Protein AF-A0A7X8A471-F1 (afdb_monomer)

Structure (mmCIF, N/CA/C/O backbone):
data_AF-A0A7X8A471-F1
#
_entry.id   AF-A0A7X8A471-F1
#
loop_
_atom_site.group_PDB
_atom_site.id
_atom_site.type_symbol
_atom_site.label_atom_id
_atom_site.label_alt_id
_atom_site.label_comp_id
_atom_site.label_asym_id
_atom_site.label_entity_id
_atom_site.label_seq_id
_atom_site.pdbx_PDB_ins_code
_atom_site.Cartn_x
_atom_site.Cartn_y
_atom_site.Cartn_z
_atom_site.occupancy
_atom_site.B_iso_or_equiv
_atom_site.auth_seq_id
_atom_site.auth_comp_id
_atom_site.auth_asym_id
_atom_site.auth_atom_id
_atom_site.pdbx_PDB_model_num
ATOM 1 N N . MET A 1 1 ? 25.589 -9.681 -16.721 1.00 71.44 1 MET A N 1
ATOM 2 C CA . MET A 1 1 ? 24.847 -8.781 -17.645 1.00 71.44 1 MET A CA 1
ATOM 3 C C . MET A 1 1 ? 23.812 -9.618 -18.396 1.00 71.44 1 MET A C 1
ATOM 5 O O . MET A 1 1 ? 24.123 -10.756 -18.711 1.00 71.44 1 MET A O 1
ATOM 9 N N . ALA A 1 2 ? 22.590 -9.134 -18.654 1.00 81.56 2 ALA A N 1
ATOM 10 C CA . ALA A 1 2 ? 21.614 -9.935 -19.408 1.00 81.56 2 ALA A CA 1
ATOM 11 C C . ALA A 1 2 ? 22.058 -10.088 -20.871 1.00 81.56 2 ALA A C 1
ATOM 13 O O . ALA A 1 2 ? 22.170 -9.084 -21.572 1.00 81.56 2 ALA A O 1
ATOM 14 N N . GLN A 1 3 ? 22.295 -11.319 -21.325 1.00 89.12 3 GLN A N 1
ATOM 15 C CA . GLN A 1 3 ? 22.785 -11.595 -22.680 1.00 89.12 3 GLN A CA 1
ATOM 16 C C . GLN A 1 3 ? 21.641 -11.623 -23.711 1.00 89.12 3 GLN A C 1
ATOM 18 O O . GLN A 1 3 ? 21.748 -11.005 -24.769 1.00 89.12 3 GLN A O 1
ATOM 23 N N . HIS A 1 4 ? 20.483 -12.196 -23.366 1.00 94.06 4 HIS A N 1
ATOM 24 C CA . HIS A 1 4 ? 19.319 -12.249 -24.261 1.00 94.06 4 HIS A CA 1
ATOM 25 C C . HIS A 1 4 ? 18.544 -10.920 -24.356 1.00 94.06 4 HIS A C 1
ATOM 27 O O . HIS A 1 4 ? 18.359 -10.199 -23.367 1.00 94.06 4 HIS A O 1
ATOM 33 N N . LYS A 1 5 ? 18.004 -10.620 -25.550 1.00 94.44 5 LYS A N 1
ATOM 34 C CA . LYS A 1 5 ? 17.196 -9.410 -25.827 1.00 94.44 5 LYS A CA 1
ATOM 35 C C . LYS A 1 5 ? 15.974 -9.300 -24.897 1.00 94.44 5 LYS A C 1
ATOM 37 O O . LYS A 1 5 ? 15.694 -8.225 -24.360 1.00 94.44 5 LYS A O 1
ATOM 42 N N . SER A 1 6 ? 15.286 -10.417 -24.652 1.00 94.62 6 SER A N 1
ATOM 43 C CA . SER A 1 6 ? 14.133 -10.504 -23.743 1.00 94.62 6 SER A CA 1
ATOM 44 C C . SER A 1 6 ? 14.511 -10.156 -22.300 1.00 94.62 6 SER A C 1
ATOM 46 O O . SER A 1 6 ? 13.836 -9.348 -21.659 1.00 94.62 6 SER A O 1
ATOM 48 N N . ALA A 1 7 ? 15.639 -10.671 -21.808 1.00 95.44 7 ALA A N 1
ATOM 49 C CA . ALA A 1 7 ? 16.141 -10.392 -20.467 1.00 95.44 7 ALA A CA 1
ATOM 50 C C . ALA A 1 7 ? 16.513 -8.907 -20.289 1.00 95.44 7 ALA A C 1
ATOM 52 O O . ALA A 1 7 ? 16.092 -8.279 -19.312 1.00 95.44 7 ALA A O 1
ATOM 53 N N . LYS A 1 8 ? 17.193 -8.292 -21.272 1.00 94.75 8 LYS A N 1
ATOM 54 C CA . LYS A 1 8 ? 17.472 -6.840 -21.272 1.00 94.75 8 LYS A CA 1
ATOM 55 C C . LYS A 1 8 ? 16.178 -6.015 -21.192 1.00 94.75 8 LYS A C 1
ATOM 57 O O . LYS A 1 8 ? 16.109 -5.049 -20.428 1.00 94.75 8 LYS A O 1
ATOM 62 N N . LYS A 1 9 ? 15.125 -6.408 -21.925 1.00 95.31 9 LYS A N 1
ATOM 63 C CA . LYS A 1 9 ? 13.795 -5.769 -21.857 1.00 95.31 9 LYS A CA 1
ATOM 64 C C . LYS A 1 9 ? 13.169 -5.916 -20.467 1.00 95.31 9 LYS A C 1
ATOM 66 O O . LYS A 1 9 ? 12.702 -4.920 -19.914 1.00 95.31 9 LYS A O 1
ATOM 71 N N . ARG A 1 10 ? 13.210 -7.115 -19.872 1.00 96.50 10 ARG A N 1
ATOM 72 C CA . ARG A 1 10 ? 12.654 -7.382 -18.532 1.00 96.50 10 ARG A CA 1
ATOM 73 C C . ARG A 1 10 ? 13.323 -6.545 -17.445 1.00 96.50 10 ARG A C 1
ATOM 75 O O . ARG A 1 10 ? 12.613 -6.006 -16.598 1.00 96.50 10 ARG A O 1
ATOM 82 N N . ILE A 1 11 ? 14.643 -6.354 -17.503 1.00 95.62 11 ILE A N 1
ATOM 83 C CA . ILE A 1 11 ? 15.369 -5.472 -16.572 1.00 95.62 11 ILE A CA 1
ATOM 84 C C . ILE A 1 1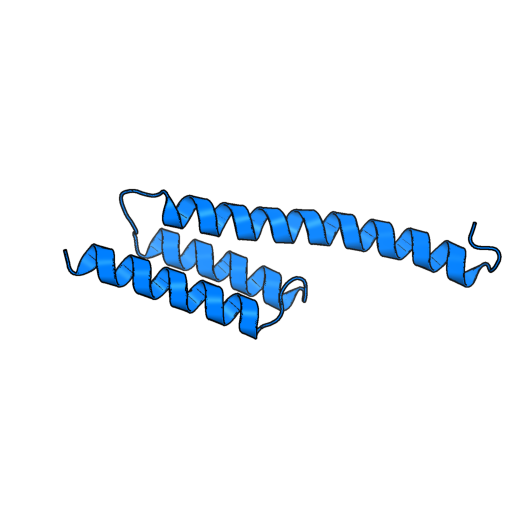1 ? 14.840 -4.034 -16.662 1.00 95.62 11 ILE A C 1
ATOM 86 O O . ILE A 1 11 ? 14.497 -3.436 -15.639 1.00 95.62 11 ILE A O 1
ATOM 90 N N . LYS A 1 12 ? 14.697 -3.489 -17.879 1.00 94.94 12 LYS A N 1
ATOM 91 C CA . LYS A 1 12 ? 14.179 -2.126 -18.093 1.00 94.94 12 LYS A CA 1
ATOM 92 C C . LYS A 1 12 ? 12.750 -1.966 -17.559 1.00 94.94 12 LYS A C 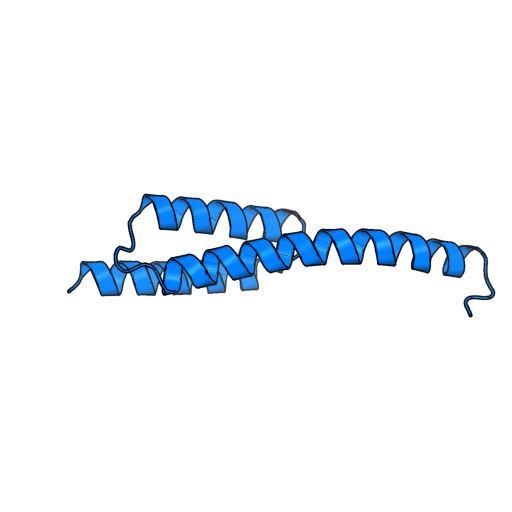1
ATOM 94 O O . LYS A 1 12 ? 12.466 -1.006 -16.842 1.00 94.94 12 LYS A O 1
ATOM 99 N N . THR A 1 13 ? 11.852 -2.905 -17.865 1.00 96.56 13 THR A N 1
ATOM 100 C CA . THR A 1 13 ? 10.454 -2.845 -17.402 1.00 96.56 13 THR A CA 1
ATOM 101 C C . THR A 1 13 ? 10.336 -3.039 -15.893 1.00 96.56 13 THR A C 1
ATOM 103 O O . THR A 1 13 ? 9.569 -2.326 -15.246 1.00 96.56 13 THR A O 1
ATOM 106 N N . SER A 1 14 ? 11.128 -3.952 -15.323 1.00 96.38 14 SER A N 1
ATOM 107 C CA . SER A 1 14 ? 11.165 -4.215 -13.883 1.00 96.38 14 SER A CA 1
ATOM 108 C C . SER A 1 14 ? 11.623 -2.979 -13.112 1.00 96.38 14 SER A C 1
ATOM 110 O O . SER A 1 14 ? 10.940 -2.555 -12.183 1.00 96.38 14 SER A O 1
ATOM 112 N N . ARG A 1 15 ? 12.691 -2.303 -13.563 1.00 96.50 15 ARG A N 1
ATOM 113 C CA . ARG A 1 15 ? 13.177 -1.062 -12.938 1.00 96.50 15 ARG A CA 1
ATOM 114 C C . ARG A 1 15 ? 12.100 0.028 -12.907 1.00 96.50 15 ARG A C 1
ATOM 116 O O . ARG A 1 15 ? 11.878 0.643 -11.866 1.00 96.50 15 ARG A O 1
ATOM 123 N N . ARG A 1 16 ? 11.375 0.224 -14.015 1.00 96.31 16 ARG A N 1
ATOM 124 C CA . ARG A 1 16 ? 10.261 1.191 -14.097 1.00 96.31 16 ARG A CA 1
ATOM 125 C C . ARG A 1 16 ? 9.097 0.831 -13.169 1.00 96.31 16 ARG A C 1
ATOM 127 O O . ARG A 1 16 ? 8.475 1.718 -12.586 1.00 96.31 16 ARG A O 1
ATOM 134 N N . ALA A 1 17 ? 8.767 -0.454 -13.041 1.00 95.56 17 ALA A N 1
ATOM 135 C CA . ALA A 1 17 ? 7.734 -0.916 -12.115 1.00 95.56 17 ALA A CA 1
ATOM 136 C C . ALA A 1 17 ? 8.173 -0.754 -10.650 1.00 95.56 17 ALA A C 1
ATOM 138 O O . ALA A 1 17 ? 7.405 -0.252 -9.834 1.00 95.56 17 ALA A O 1
ATOM 139 N N . ALA A 1 18 ? 9.424 -1.092 -10.332 1.00 96.50 18 ALA A N 1
ATOM 140 C CA . ALA A 1 18 ? 9.987 -0.990 -8.991 1.00 96.50 18 ALA A CA 1
ATOM 141 C C . ALA A 1 18 ? 9.963 0.449 -8.456 1.00 96.50 18 ALA A C 1
ATOM 143 O O . ALA A 1 18 ? 9.562 0.659 -7.313 1.00 96.50 18 ALA A O 1
ATOM 144 N N . ILE A 1 19 ? 10.318 1.442 -9.280 1.00 96.38 19 ILE A N 1
ATOM 145 C CA . ILE A 1 19 ? 10.283 2.864 -8.893 1.00 96.38 19 ILE A CA 1
ATOM 146 C C . ILE A 1 19 ? 8.851 3.305 -8.550 1.00 96.38 19 ILE A C 1
ATOM 148 O O . ILE A 1 19 ? 8.614 3.852 -7.472 1.00 96.38 19 ILE A O 1
ATOM 152 N N . ARG A 1 20 ? 7.875 2.997 -9.416 1.00 94.38 20 ARG A N 1
ATOM 153 C CA . ARG A 1 20 ? 6.457 3.331 -9.181 1.00 94.38 20 ARG A CA 1
ATOM 154 C C . ARG A 1 20 ? 5.902 2.645 -7.931 1.00 94.38 20 ARG A C 1
ATOM 156 O O . ARG A 1 20 ? 5.235 3.282 -7.116 1.00 94.38 20 ARG A O 1
ATOM 163 N N . ASN A 1 21 ? 6.218 1.365 -7.747 1.00 95.75 21 ASN A N 1
ATOM 164 C CA . ASN A 1 21 ? 5.770 0.591 -6.591 1.00 95.75 21 ASN A CA 1
ATOM 165 C C . ASN A 1 21 ? 6.414 1.088 -5.293 1.00 95.75 21 ASN A C 1
ATOM 167 O O . ASN A 1 21 ? 5.742 1.136 -4.265 1.00 95.75 21 ASN A O 1
ATOM 171 N N . ARG A 1 22 ? 7.686 1.508 -5.336 1.00 95.81 22 ARG A N 1
ATOM 172 C CA . ARG A 1 22 ? 8.384 2.102 -4.191 1.00 95.81 22 ARG A CA 1
ATOM 173 C C . ARG A 1 22 ? 7.688 3.381 -3.730 1.00 95.81 22 ARG A C 1
ATOM 175 O O . ARG A 1 22 ? 7.426 3.498 -2.538 1.00 95.81 22 ARG A O 1
ATOM 182 N N . ALA A 1 23 ? 7.340 4.278 -4.654 1.00 94.44 23 ALA A N 1
ATOM 183 C CA .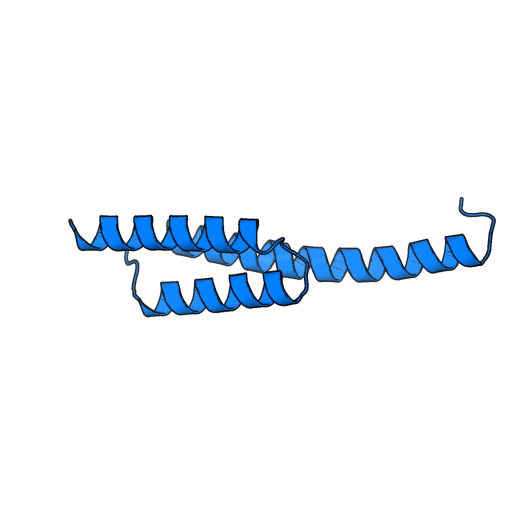 ALA A 1 23 ? 6.630 5.519 -4.338 1.00 94.44 23 ALA A CA 1
ATOM 184 C C . ALA A 1 23 ? 5.223 5.263 -3.762 1.00 94.44 23 ALA A C 1
ATOM 186 O O . ALA A 1 23 ? 4.835 5.849 -2.755 1.00 94.44 23 ALA A O 1
ATOM 187 N N . ALA A 1 24 ? 4.466 4.330 -4.347 1.00 93.88 24 ALA A N 1
ATOM 188 C CA . ALA A 1 24 ? 3.153 3.954 -3.822 1.00 93.88 24 ALA A CA 1
ATOM 189 C C . ALA A 1 24 ? 3.250 3.328 -2.417 1.00 93.88 24 ALA A C 1
ATOM 191 O O . ALA A 1 24 ? 2.469 3.656 -1.523 1.00 93.88 24 ALA A O 1
ATOM 192 N N . ALA A 1 25 ? 4.231 2.445 -2.203 1.00 94.06 25 ALA A N 1
ATOM 193 C CA . ALA A 1 25 ? 4.454 1.803 -0.915 1.00 94.06 25 ALA A CA 1
ATOM 194 C C . ALA A 1 25 ? 4.932 2.792 0.159 1.00 94.06 25 ALA A C 1
ATOM 196 O O . ALA A 1 25 ? 4.500 2.676 1.307 1.00 94.06 25 ALA A O 1
ATOM 197 N N . SER A 1 26 ? 5.804 3.748 -0.181 1.00 95.50 26 SER A N 1
ATOM 198 C CA . SER A 1 26 ? 6.269 4.773 0.760 1.00 95.50 26 SER A CA 1
ATOM 199 C C . SER A 1 26 ? 5.135 5.712 1.160 1.00 95.50 26 SER A C 1
ATOM 201 O O . SER A 1 26 ? 4.954 5.940 2.353 1.00 95.50 26 SER A O 1
ATOM 203 N N . ALA A 1 27 ? 4.309 6.156 0.207 1.00 93.69 27 ALA A N 1
ATOM 204 C CA . ALA A 1 27 ? 3.134 6.978 0.482 1.00 93.69 27 ALA A CA 1
ATOM 205 C C . ALA A 1 27 ? 2.156 6.275 1.439 1.00 93.69 27 ALA A C 1
ATOM 207 O O . ALA A 1 27 ? 1.780 6.837 2.464 1.00 93.69 27 ALA A O 1
ATOM 208 N N . ALA A 1 28 ? 1.815 5.006 1.182 1.00 93.75 28 ALA A N 1
ATOM 209 C CA . ALA A 1 28 ? 0.936 4.250 2.076 1.00 93.75 28 ALA A CA 1
ATOM 210 C C . ALA A 1 28 ? 1.532 4.054 3.481 1.00 93.75 28 ALA A C 1
ATOM 212 O O . ALA A 1 28 ? 0.815 4.143 4.477 1.00 93.75 28 ALA A O 1
ATOM 213 N N . ARG A 1 29 ? 2.845 3.805 3.590 1.00 93.88 29 ARG A N 1
ATOM 214 C CA . ARG A 1 29 ? 3.529 3.702 4.892 1.00 93.88 29 ARG A CA 1
ATOM 215 C C . ARG A 1 29 ? 3.539 5.038 5.636 1.00 93.88 29 ARG A C 1
ATOM 217 O O . ARG A 1 29 ? 3.339 5.032 6.848 1.00 93.88 29 ARG A O 1
ATOM 224 N N . LYS A 1 30 ? 3.747 6.150 4.925 1.00 95.12 30 LYS A N 1
ATOM 225 C CA . LYS A 1 30 ? 3.726 7.509 5.480 1.00 95.12 30 LYS A CA 1
ATOM 226 C C . LYS A 1 30 ? 2.361 7.825 6.084 1.00 95.12 30 LYS A C 1
ATOM 228 O O . LYS A 1 30 ? 2.305 8.125 7.267 1.00 95.12 30 LYS A O 1
ATOM 233 N N . VAL A 1 31 ? 1.278 7.594 5.343 1.00 93.56 31 VAL A N 1
ATOM 234 C CA . VAL A 1 31 ? -0.093 7.825 5.832 1.00 93.56 31 VAL A CA 1
ATOM 235 C C . VAL A 1 31 ? -0.407 6.999 7.087 1.00 93.56 31 VAL A C 1
ATOM 237 O O . VAL A 1 31 ? -0.992 7.500 8.044 1.00 93.56 31 VAL A O 1
ATOM 240 N N . VAL A 1 32 ? 0.037 5.737 7.141 1.00 93.06 32 VAL A N 1
ATOM 241 C CA . VAL A 1 32 ? -0.106 4.906 8.351 1.00 93.06 32 VAL A CA 1
ATOM 242 C C . VAL A 1 32 ? 0.703 5.467 9.527 1.00 93.06 32 VAL A C 1
ATOM 244 O O . VAL A 1 32 ? 0.236 5.413 10.663 1.00 93.06 32 VAL A O 1
ATOM 247 N N . LYS A 1 33 ? 1.918 5.976 9.285 1.00 93.44 33 LYS A N 1
ATOM 248 C CA . LYS A 1 33 ? 2.764 6.586 10.323 1.00 93.44 33 LYS A CA 1
ATOM 249 C C . LYS A 1 33 ? 2.141 7.882 10.848 1.00 93.44 33 LYS A C 1
ATOM 251 O O . LYS A 1 33 ? 2.063 8.053 12.058 1.00 93.44 33 LYS A O 1
ATOM 256 N N . GLU A 1 34 ? 1.654 8.737 9.958 1.00 91.06 34 GLU A N 1
ATOM 257 C CA . GLU A 1 34 ? 0.985 9.998 10.294 1.00 91.06 34 GLU A CA 1
ATOM 258 C C . GLU A 1 34 ? -0.278 9.759 11.121 1.00 91.06 34 GLU A C 1
ATOM 260 O O . GLU A 1 34 ? -0.443 10.378 12.167 1.00 91.06 34 GLU A O 1
ATOM 265 N N . PHE A 1 35 ? -1.118 8.792 10.736 1.00 91.00 35 PHE A N 1
ATOM 266 C CA . PHE A 1 35 ? -2.310 8.454 11.518 1.00 91.00 35 PHE A CA 1
ATOM 267 C C . PHE A 1 35 ? -1.970 7.951 12.928 1.00 91.00 35 PHE A C 1
ATOM 269 O O . PHE A 1 35 ? -2.688 8.229 13.883 1.00 91.00 35 PHE A O 1
ATOM 276 N N . LYS A 1 36 ? -0.872 7.202 13.078 1.00 89.12 36 LYS A N 1
ATOM 277 C CA . LYS A 1 36 ? -0.413 6.731 14.392 1.00 89.12 36 LYS A CA 1
ATOM 278 C C . LYS A 1 36 ? 0.134 7.855 15.271 1.00 89.12 36 LYS A C 1
ATOM 280 O O . LYS A 1 36 ? -0.019 7.765 16.482 1.00 89.12 36 LYS A O 1
ATOM 285 N N . ALA A 1 3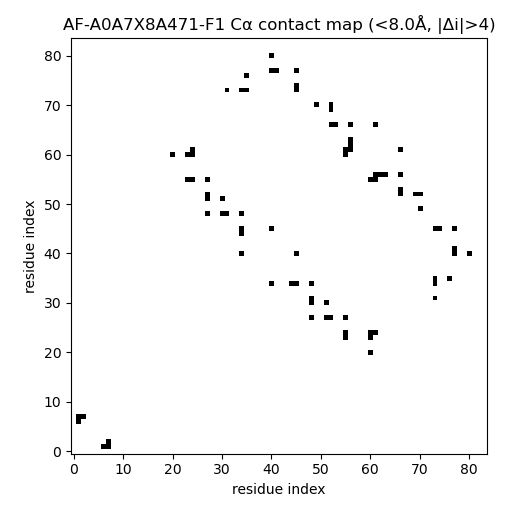7 ? 0.793 8.845 14.672 1.00 89.88 37 ALA A N 1
ATOM 286 C CA . ALA A 1 37 ? 1.398 9.972 15.377 1.00 89.88 37 ALA A CA 1
ATOM 287 C C . ALA A 1 37 ? 0.404 11.109 15.673 1.00 89.88 37 ALA A C 1
ATOM 289 O O . ALA A 1 37 ? 0.671 11.946 16.530 1.00 89.88 37 ALA A O 1
ATOM 290 N N . ALA A 1 38 ? -0.729 11.159 14.970 1.00 86.88 38 ALA A N 1
ATOM 291 C CA . ALA A 1 38 ? -1.754 12.169 15.193 1.00 86.88 38 ALA A CA 1
ATOM 292 C C . ALA A 1 38 ? -2.326 12.081 16.620 1.00 86.88 38 ALA A C 1
ATOM 294 O O . ALA A 1 38 ? -2.779 11.014 17.041 1.00 86.88 38 ALA A O 1
ATOM 295 N N . LYS A 1 39 ? -2.341 13.222 17.331 1.00 79.25 39 LYS A N 1
ATOM 296 C CA . LYS A 1 39 ? -2.990 13.367 18.648 1.00 79.25 39 LYS A CA 1
ATOM 297 C C . LYS A 1 39 ? -4.489 13.079 18.549 1.00 79.25 39 LYS A C 1
ATOM 299 O O . LYS A 1 39 ? -5.010 12.251 19.285 1.00 79.25 39 LYS A O 1
ATOM 304 N N . GLU A 1 40 ? -5.139 13.685 17.558 1.00 80.81 40 GLU A N 1
ATOM 305 C CA . GLU A 1 40 ? -6.549 13.452 17.251 1.00 80.81 40 GLU A CA 1
ATOM 306 C C . GLU A 1 40 ? -6.715 12.530 16.045 1.00 80.81 40 GLU A C 1
ATOM 308 O O . GLU A 1 40 ? -6.311 12.848 14.912 1.00 80.81 40 GLU A O 1
ATOM 313 N N . LYS A 1 41 ? -7.356 11.389 16.297 1.00 84.12 41 LYS A N 1
ATOM 314 C CA . LYS A 1 41 ? -7.697 10.376 15.298 1.00 84.12 41 LYS A CA 1
ATOM 315 C C . LYS A 1 41 ? -9.120 10.603 14.809 1.00 84.12 41 LYS A C 1
ATOM 317 O O . LYS A 1 41 ? -10.040 9.883 15.180 1.00 84.12 41 LYS A O 1
ATOM 322 N N . THR A 1 42 ? -9.284 11.621 13.976 1.00 85.75 42 THR A N 1
ATOM 323 C CA . THR A 1 42 ? -10.587 11.964 13.408 1.00 85.75 42 THR A CA 1
ATOM 324 C C . THR A 1 42 ? -11.048 10.932 12.367 1.00 85.75 42 THR A C 1
ATOM 326 O O . THR A 1 42 ? -10.214 10.297 11.699 1.00 85.75 42 THR A O 1
ATOM 329 N N . PRO A 1 43 ? -12.370 10.769 12.177 1.00 86.19 43 PRO A N 1
ATOM 330 C CA . PRO A 1 43 ? -12.926 9.869 11.166 1.00 86.19 43 PRO A CA 1
ATOM 331 C C . PRO A 1 43 ? -12.458 10.214 9.745 1.00 86.19 43 PRO A C 1
ATOM 333 O O . PRO A 1 43 ? -12.229 9.312 8.937 1.00 86.19 43 PRO A O 1
ATOM 336 N N . ASP A 1 44 ? -12.221 11.489 9.437 1.00 88.56 44 ASP A N 1
ATOM 337 C CA . ASP A 1 44 ? -11.777 11.909 8.103 1.00 88.56 44 ASP A CA 1
ATOM 338 C C . ASP A 1 44 ? -10.337 11.492 7.800 1.00 88.56 44 ASP A C 1
ATOM 340 O O . ASP A 1 44 ? -10.047 10.989 6.709 1.00 88.56 44 ASP A O 1
ATOM 344 N N . LYS A 1 45 ? -9.438 11.584 8.790 1.00 88.19 45 LYS A N 1
ATOM 345 C CA . LYS A 1 45 ? -8.068 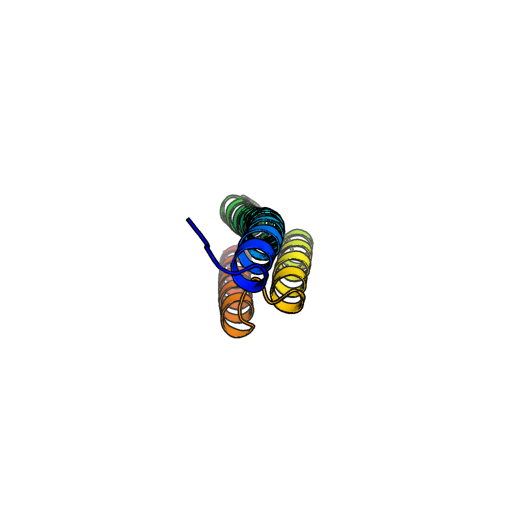11.058 8.666 1.00 88.19 45 LYS A CA 1
ATOM 346 C C . LYS A 1 45 ? -8.080 9.543 8.458 1.00 88.19 45 LYS A C 1
ATOM 348 O O . LYS A 1 45 ? -7.280 9.021 7.678 1.00 88.19 45 LYS A O 1
ATOM 353 N N . LEU A 1 46 ? -9.006 8.834 9.107 1.00 91.25 46 LEU A N 1
ATOM 354 C CA . LEU A 1 46 ? -9.165 7.390 8.937 1.00 91.25 46 LEU A CA 1
ATOM 355 C C . LEU A 1 46 ? -9.660 7.043 7.522 1.00 91.25 46 LEU A C 1
ATOM 357 O O . LEU A 1 46 ? -9.083 6.170 6.868 1.00 91.25 46 LEU A O 1
ATOM 361 N N . LYS A 1 47 ? -10.661 7.769 7.005 1.00 92.75 47 LYS A N 1
ATOM 362 C CA . LYS A 1 47 ? -11.157 7.620 5.624 1.00 92.75 47 LYS A CA 1
ATOM 363 C C . LYS A 1 47 ? -10.054 7.885 4.593 1.00 92.75 47 LYS A C 1
ATOM 365 O O . LYS A 1 47 ? -9.881 7.099 3.658 1.00 92.75 47 LYS A O 1
ATOM 370 N N . ALA A 1 48 ? -9.259 8.941 4.778 1.00 91.62 48 ALA A N 1
ATOM 371 C CA . ALA A 1 48 ? -8.125 9.256 3.907 1.00 91.62 48 ALA A CA 1
ATOM 372 C C . ALA A 1 48 ? -7.055 8.145 3.919 1.00 91.62 48 ALA A C 1
ATOM 374 O O . ALA A 1 48 ? -6.530 7.755 2.865 1.00 91.62 48 ALA A O 1
ATOM 375 N N . ALA A 1 49 ? -6.781 7.573 5.097 1.00 93.06 49 ALA A N 1
ATOM 376 C CA . ALA A 1 49 ? -5.878 6.437 5.233 1.00 93.06 49 ALA A CA 1
ATOM 377 C C . ALA A 1 49 ? -6.392 5.195 4.498 1.00 93.06 49 ALA A C 1
ATOM 379 O O . ALA A 1 49 ? -5.635 4.566 3.751 1.00 93.06 49 ALA A O 1
ATOM 380 N N . TYR A 1 50 ? -7.679 4.872 4.629 1.00 94.81 50 TYR A N 1
ATOM 381 C CA . TYR A 1 50 ? -8.292 3.737 3.935 1.00 94.81 50 TYR A CA 1
ATOM 382 C C . TYR A 1 50 ? -8.251 3.901 2.422 1.00 94.81 50 TYR A C 1
ATOM 384 O O . TYR A 1 50 ? -7.787 2.995 1.731 1.00 94.81 50 TYR A O 1
ATOM 392 N N . LYS A 1 51 ? -8.598 5.088 1.911 1.00 94.69 51 LYS A N 1
ATOM 393 C CA . LYS A 1 51 ? -8.525 5.401 0.477 1.00 94.69 51 LYS A CA 1
ATOM 394 C C . LYS A 1 51 ? -7.132 5.128 -0.092 1.00 94.69 51 LYS A C 1
ATOM 396 O O . LYS A 1 51 ? -7.001 4.571 -1.180 1.00 94.69 51 LYS A O 1
ATOM 401 N N . THR A 1 52 ? -6.080 5.495 0.637 1.00 94.06 52 THR A N 1
ATOM 402 C CA . THR A 1 52 ? -4.694 5.281 0.194 1.00 94.06 52 THR A CA 1
ATOM 403 C C . THR A 1 52 ? -4.301 3.800 0.247 1.00 94.06 52 THR A C 1
ATOM 405 O O . THR A 1 52 ? -3.696 3.277 -0.694 1.00 94.06 52 THR A O 1
ATOM 408 N N . LEU A 1 53 ? -4.678 3.090 1.314 1.00 94.00 53 LEU A N 1
ATOM 409 C CA . LEU A 1 53 ? -4.414 1.656 1.463 1.00 94.00 53 LEU A CA 1
ATOM 410 C C . LEU A 1 53 ? -5.130 0.824 0.393 1.00 94.00 53 LEU A C 1
ATOM 412 O O . LEU A 1 53 ? -4.511 -0.044 -0.221 1.00 94.00 53 LEU A O 1
ATOM 416 N N . ASP A 1 54 ? -6.387 1.138 0.101 1.00 94.69 54 ASP A N 1
ATOM 417 C CA . ASP A 1 54 ? -7.175 0.410 -0.890 1.00 94.69 54 ASP A CA 1
ATOM 418 C C . ASP A 1 54 ? -6.694 0.700 -2.316 1.00 94.69 54 ASP A C 1
ATOM 420 O O . ASP A 1 54 ? -6.540 -0.226 -3.112 1.00 94.69 54 ASP A O 1
ATOM 424 N N . LYS A 1 55 ? -6.293 1.943 -2.624 1.00 94.31 55 LYS A N 1
ATOM 425 C CA . LYS A 1 55 ? -5.642 2.269 -3.908 1.00 94.31 55 LYS A CA 1
ATOM 426 C C . LYS A 1 55 ? -4.329 1.509 -4.114 1.00 94.31 55 LYS A C 1
ATOM 428 O O . LYS A 1 55 ? -4.031 1.090 -5.232 1.00 94.31 55 LYS A O 1
ATOM 433 N N . THR A 1 56 ? -3.521 1.333 -3.067 1.00 94.31 56 THR A N 1
ATOM 434 C CA . THR A 1 56 ? -2.259 0.574 -3.180 1.00 94.31 56 THR A CA 1
ATOM 435 C C . THR A 1 56 ? -2.478 -0.934 -3.292 1.00 94.31 56 THR A C 1
ATOM 437 O O . THR A 1 56 ? -1.708 -1.603 -3.986 1.00 94.31 56 THR A O 1
ATOM 440 N N . ALA A 1 57 ? -3.546 -1.460 -2.687 1.00 95.62 57 ALA A N 1
ATOM 441 C CA . ALA A 1 57 ? -3.977 -2.842 -2.871 1.00 95.62 57 ALA A CA 1
ATOM 442 C C . ALA A 1 57 ? -4.540 -3.093 -4.278 1.00 95.62 57 ALA A C 1
ATOM 444 O O . ALA A 1 57 ? -4.161 -4.073 -4.915 1.00 95.62 57 ALA A O 1
ATOM 445 N N . ALA A 1 58 ? -5.360 -2.177 -4.804 1.00 94.81 58 ALA A N 1
ATOM 446 C CA . ALA A 1 58 ? -5.901 -2.255 -6.163 1.00 94.81 58 ALA A CA 1
ATOM 447 C C . ALA A 1 58 ? -4.785 -2.277 -7.222 1.00 94.81 58 ALA A C 1
ATOM 449 O O . ALA A 1 58 ? -4.830 -3.054 -8.172 1.00 94.81 58 ALA A O 1
ATOM 450 N N . LYS A 1 59 ? -3.711 -1.502 -7.006 1.00 92.88 59 LYS A N 1
ATOM 451 C CA . LYS A 1 59 ? -2.497 -1.519 -7.844 1.00 92.88 59 LYS A CA 1
ATOM 452 C C . LYS A 1 59 ? -1.606 -2.756 -7.640 1.00 92.88 59 LYS A C 1
ATOM 454 O O . LYS A 1 59 ? -0.510 -2.802 -8.192 1.00 92.88 59 LYS A O 1
ATOM 459 N N . LYS A 1 60 ? -2.029 -3.735 -6.830 1.00 94.50 60 LYS A N 1
ATOM 460 C CA . LYS A 1 60 ? -1.285 -4.958 -6.470 1.00 94.50 60 LYS A CA 1
ATOM 461 C C . LYS A 1 60 ? 0.095 -4.702 -5.845 1.00 94.50 60 LYS A C 1
ATOM 463 O O .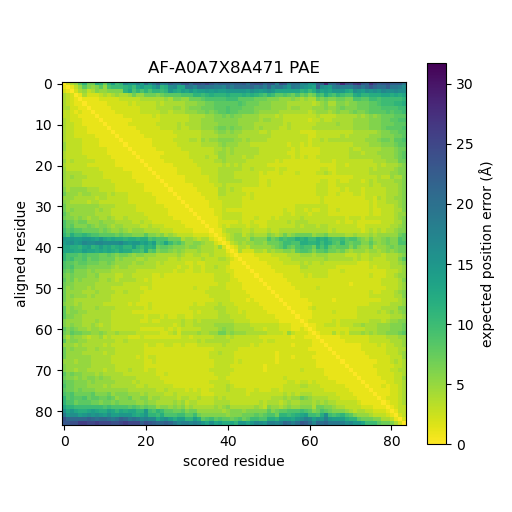 LYS A 1 60 ? 0.933 -5.597 -5.806 1.00 94.50 60 LYS A O 1
ATOM 468 N N . VAL A 1 61 ? 0.341 -3.497 -5.319 1.00 94.50 61 VAL A N 1
ATOM 469 C CA . VAL A 1 61 ? 1.590 -3.175 -4.603 1.00 94.50 61 VAL A CA 1
ATOM 470 C C . VAL A 1 61 ? 1.578 -3.826 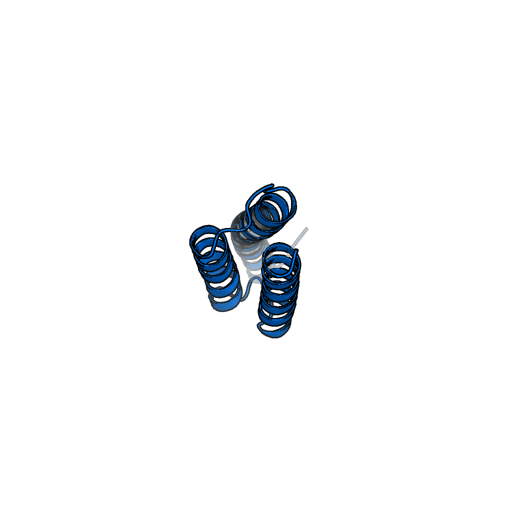-3.221 1.00 94.50 61 VAL A C 1
ATOM 472 O O . VAL A 1 61 ? 2.595 -4.338 -2.758 1.00 94.50 61 VAL A O 1
ATOM 475 N N . PHE A 1 62 ? 0.414 -3.840 -2.566 1.00 92.44 62 PHE A N 1
ATOM 476 C CA . PHE A 1 62 ? 0.153 -4.642 -1.375 1.00 92.44 62 PHE A CA 1
ATOM 477 C C . PHE A 1 62 ? -0.857 -5.740 -1.684 1.00 92.44 62 PHE A C 1
ATOM 479 O O . PHE A 1 62 ? -1.805 -5.538 -2.434 1.00 92.44 62 PHE A O 1
ATOM 486 N N . HIS A 1 63 ? -0.685 -6.892 -1.040 1.00 95.88 63 HIS A N 1
ATOM 487 C CA . HIS A 1 63 ? -1.719 -7.917 -1.039 1.00 95.88 63 HIS A CA 1
ATOM 488 C C . HIS A 1 63 ? -2.965 -7.425 -0.283 1.00 95.88 63 HIS A C 1
ATOM 490 O O . HIS A 1 63 ? -2.838 -6.715 0.723 1.00 95.88 63 HIS A O 1
ATOM 496 N N . LYS A 1 64 ? -4.156 -7.866 -0.705 1.00 95.06 64 LYS A N 1
ATOM 497 C CA . LYS A 1 64 ? -5.445 -7.529 -0.069 1.00 95.06 64 LYS A CA 1
ATOM 498 C C . LYS A 1 64 ? -5.438 -7.764 1.446 1.00 95.06 64 LYS A C 1
ATOM 500 O O . LYS A 1 64 ? -5.812 -6.880 2.211 1.00 95.06 64 LYS A O 1
ATOM 505 N N . ASN A 1 65 ? -4.858 -8.880 1.895 1.00 97.12 65 ASN A N 1
ATOM 506 C CA . ASN A 1 65 ? -4.756 -9.214 3.323 1.00 97.12 65 ASN A CA 1
ATOM 507 C C . ASN A 1 65 ? -3.862 -8.229 4.092 1.00 97.12 65 ASN A C 1
ATOM 509 O O . ASN A 1 65 ? -4.125 -7.914 5.250 1.00 97.12 65 ASN A O 1
ATOM 513 N N . LYS A 1 66 ? -2.811 -7.699 3.451 1.00 95.69 66 LYS A N 1
ATOM 514 C CA . LYS A 1 66 ? -1.942 -6.695 4.072 1.00 95.69 66 LYS A CA 1
ATOM 515 C C . LYS A 1 66 ? -2.686 -5.374 4.253 1.00 95.69 66 LYS A C 1
ATOM 517 O O . LYS A 1 66 ? -2.567 -4.776 5.320 1.00 95.69 66 LYS A O 1
ATOM 522 N N . ALA A 1 67 ? -3.452 -4.943 3.252 1.00 95.56 67 ALA A N 1
ATOM 523 C CA . ALA A 1 67 ? -4.296 -3.759 3.366 1.00 95.56 67 ALA A CA 1
ATOM 524 C C . ALA A 1 67 ? -5.383 -3.948 4.436 1.00 95.56 67 ALA A C 1
ATOM 526 O O . ALA A 1 67 ? -5.488 -3.113 5.329 1.00 95.56 67 ALA A O 1
ATOM 527 N N . ALA A 1 68 ? -6.094 -5.080 4.438 1.00 96.06 68 ALA A N 1
ATOM 528 C CA . ALA A 1 68 ? -7.101 -5.410 5.450 1.00 96.0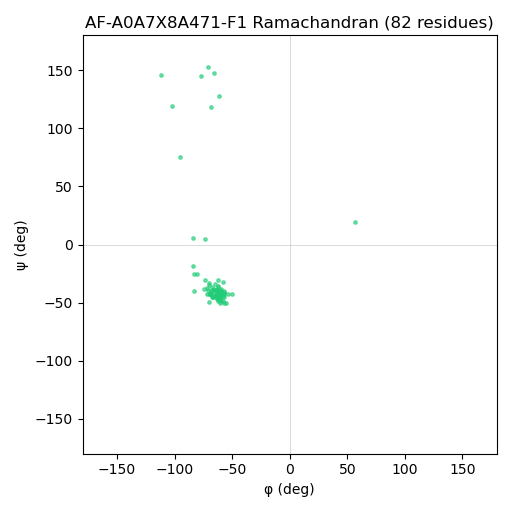6 68 ALA A CA 1
ATOM 529 C C . ALA A 1 68 ? -6.527 -5.398 6.879 1.00 96.06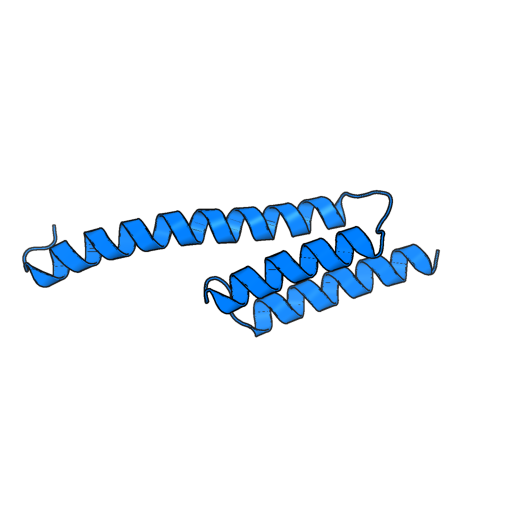 68 ALA A C 1
ATOM 531 O O . ALA A 1 68 ? -7.086 -4.760 7.770 1.00 96.06 68 ALA A O 1
ATOM 532 N N . ARG A 1 69 ? -5.350 -6.009 7.088 1.00 96.44 69 ARG A N 1
ATOM 533 C CA . ARG A 1 69 ? -4.650 -5.989 8.381 1.00 96.44 69 ARG A CA 1
ATOM 534 C C . ARG A 1 69 ? -4.295 -4.572 8.827 1.00 96.44 69 ARG A C 1
ATOM 536 O O . ARG A 1 69 ? -4.399 -4.262 10.012 1.00 96.44 69 ARG A O 1
ATOM 543 N N . LEU A 1 70 ? -3.848 -3.717 7.906 1.00 95.00 70 LEU A N 1
ATOM 544 C CA . LEU A 1 70 ? -3.548 -2.319 8.218 1.00 95.00 70 LEU A CA 1
ATOM 545 C C . LEU A 1 70 ? -4.825 -1.548 8.571 1.00 95.00 70 LEU A C 1
ATOM 547 O O . LEU A 1 70 ? -4.828 -0.881 9.601 1.00 95.00 70 LEU A O 1
ATOM 551 N N . LYS A 1 71 ? -5.911 -1.707 7.804 1.00 94.31 71 LYS A N 1
ATOM 552 C CA . LYS A 1 71 ? -7.212 -1.085 8.100 1.00 94.31 71 LYS A CA 1
ATOM 553 C C . LYS A 1 71 ? -7.728 -1.480 9.484 1.00 94.31 71 LYS A C 1
ATOM 555 O O . LYS A 1 71 ? -7.990 -0.607 10.302 1.00 94.31 71 LYS A O 1
ATOM 560 N N . SER A 1 72 ? -7.740 -2.777 9.797 1.00 95.44 72 SER A N 1
ATOM 561 C CA . SER A 1 72 ? -8.158 -3.283 11.114 1.00 95.44 72 SER A CA 1
ATOM 562 C C . SER A 1 72 ? -7.343 -2.675 12.264 1.00 95.44 72 SER A C 1
ATOM 564 O O . SER A 1 72 ? -7.903 -2.257 13.275 1.00 95.44 72 SER A O 1
ATOM 566 N N . ARG A 1 73 ? -6.016 -2.555 12.112 1.00 94.06 73 ARG A N 1
ATOM 567 C CA . ARG A 1 73 ? -5.158 -1.938 13.138 1.00 94.06 73 ARG A CA 1
ATOM 568 C C . ARG A 1 73 ? -5.436 -0.444 13.326 1.00 94.06 73 ARG A C 1
ATOM 570 O O . ARG A 1 73 ? -5.383 0.023 14.459 1.00 94.06 73 ARG A O 1
ATOM 577 N N . LEU A 1 74 ? -5.716 0.296 12.252 1.00 92.88 74 LEU A N 1
ATOM 578 C CA . LEU A 1 74 ? -6.067 1.717 12.346 1.00 92.88 74 LEU A CA 1
ATOM 579 C C . LEU A 1 74 ? -7.438 1.915 13.006 1.00 92.88 74 LEU A C 1
ATOM 581 O O . LEU A 1 74 ? -7.540 2.750 13.899 1.00 92.88 74 LEU A O 1
ATOM 585 N N . ALA A 1 75 ? -8.440 1.098 12.654 1.00 92.00 75 ALA A N 1
ATOM 586 C CA . ALA A 1 75 ? -9.751 1.101 13.312 1.00 92.00 75 ALA A CA 1
ATOM 587 C C . ALA A 1 75 ? -9.627 0.892 14.826 1.00 92.00 75 ALA A C 1
ATOM 589 O O . ALA A 1 75 ? -10.124 1.695 15.607 1.00 92.00 75 ALA A O 1
ATOM 590 N N . LYS A 1 76 ? -8.886 -0.142 15.252 1.00 91.94 76 LYS A N 1
ATOM 591 C CA . LYS A 1 76 ? -8.657 -0.419 16.680 1.00 91.94 76 LYS A CA 1
ATOM 592 C C . LYS A 1 76 ? -8.015 0.766 17.405 1.00 91.94 76 LYS A C 1
ATOM 594 O O . LYS A 1 76 ? -8.384 1.070 18.533 1.00 91.94 76 LYS A O 1
ATOM 599 N N . LEU A 1 77 ? -7.062 1.445 16.762 1.00 89.31 77 LEU A N 1
ATOM 600 C CA . LEU A 1 77 ? -6.403 2.621 17.333 1.00 89.31 77 LEU A CA 1
ATOM 601 C C . LEU A 1 77 ? -7.314 3.844 17.430 1.00 89.31 77 LEU A C 1
ATOM 603 O O . LEU A 1 77 ? -7.103 4.641 18.345 1.00 89.31 77 LEU A O 1
ATOM 607 N N . ALA A 1 78 ? -8.241 4.019 16.488 1.00 89.19 78 ALA A N 1
ATOM 608 C CA . ALA A 1 78 ? -9.241 5.081 16.517 1.00 89.19 78 ALA A CA 1
ATOM 609 C C . ALA A 1 78 ? -10.264 4.816 17.628 1.00 89.19 78 ALA A C 1
ATOM 611 O O . ALA A 1 78 ? -10.444 5.659 18.496 1.00 89.19 78 ALA A O 1
ATOM 612 N N . ASN A 1 79 ? -10.814 3.600 17.687 1.00 88.69 79 ASN A N 1
ATOM 613 C CA . ASN A 1 79 ? -11.790 3.210 18.706 1.00 88.69 79 ASN A CA 1
ATOM 614 C C . ASN A 1 79 ? -11.208 3.311 20.123 1.00 88.69 79 ASN A C 1
ATOM 616 O O . ASN A 1 79 ? -11.854 3.845 21.013 1.00 88.69 79 ASN A O 1
ATOM 620 N N . LYS A 1 80 ? -9.954 2.879 20.328 1.00 87.12 80 LYS A N 1
ATOM 621 C CA . LYS A 1 80 ? -9.270 3.033 21.624 1.00 87.12 80 LYS A CA 1
ATOM 622 C C . LYS A 1 80 ? -9.073 4.499 22.027 1.00 87.12 80 LYS A C 1
ATOM 624 O O . LYS A 1 80 ? -9.002 4.784 23.212 1.00 87.12 80 LYS A O 1
ATOM 629 N N . ALA A 1 81 ? -8.920 5.403 21.060 1.00 81.75 81 ALA A N 1
ATOM 630 C CA . ALA A 1 81 ? -8.788 6.830 21.341 1.00 81.75 81 ALA A CA 1
ATOM 631 C C . ALA A 1 81 ? -10.138 7.513 21.593 1.00 81.75 81 ALA A C 1
ATOM 633 O O . ALA A 1 81 ? -10.146 8.530 22.259 1.00 81.75 81 ALA A O 1
ATOM 634 N N . ALA A 1 82 ? -11.237 6.968 21.065 1.00 77.38 82 ALA A N 1
ATOM 635 C CA . ALA A 1 82 ? -12.590 7.467 21.310 1.00 77.38 82 ALA A CA 1
ATOM 636 C C . ALA A 1 82 ? -13.200 6.941 22.622 1.00 77.38 82 ALA A C 1
ATOM 638 O O . ALA A 1 82 ? -14.088 7.568 23.177 1.00 77.38 82 ALA A O 1
ATOM 639 N N . ALA A 1 83 ? -12.743 5.781 23.104 1.00 72.75 83 ALA A N 1
ATOM 640 C CA . ALA A 1 83 ? -13.196 5.174 24.358 1.00 72.75 83 ALA A CA 1
ATOM 641 C C . ALA A 1 83 ? -12.475 5.716 25.611 1.00 72.75 83 ALA A C 1
ATOM 643 O O . ALA A 1 83 ? -12.649 5.160 26.693 1.00 72.75 83 ALA A O 1
ATOM 644 N N . LYS A 1 84 ? -11.616 6.728 25.458 1.00 53.06 84 LYS A N 1
ATOM 645 C CA . LYS A 1 84 ? -10.864 7.375 26.534 1.00 53.06 84 LYS A CA 1
ATOM 646 C C . LYS A 1 84 ? -11.226 8.849 26.557 1.00 53.06 84 LYS A C 1
ATOM 648 O O . LYS A 1 84 ? -11.303 9.389 27.675 1.00 53.06 84 LYS A O 1
#

Mean predicted aligned error: 4.35 Å

Solvent-accessible surface area (backbone atoms only — not comparable to full-atom values): 4719 Å² total; per-residue (Å²): 127,70,84,50,73,67,50,47,50,49,52,56,54,46,53,58,48,50,54,55,44,49,55,51,51,50,52,42,51,47,46,55,50,50,58,70,68,41,90,73,65,47,72,66,61,51,52,54,42,47,55,46,36,50,54,34,26,74,69,64,69,35,55,64,68,58,36,50,55,50,49,54,54,51,50,53,55,34,53,59,60,72,78,105

Secondary structure (DSSP, 8-state):
---SHHHHHHHHHHHHHHHHHHHHHHHHHHHHHHHHH-SS--HHHHHHHHHHHHHHHHTTSS-HHHHHHHHHHHHHHHHHHH--

Nearest PDB structures (foldseek):
  7nhn-assembly1_u  TM=9.120E-01  e=2.873E-03  Listeria monocytogenes EGD-e
  6yef-assembly1_t  TM=8.815E-01  e=1.998E-03  Staphylococcus aureus subsp. aureus NCTC 8325
  9cu8-assembly1_A  TM=5.087E-01  e=2.688E+00  synthetic construct
  7xdi-assembly1_F  TM=6.170E-01  e=9.021E+00  Sulfolobus spindle-shaped virus

Radius of gyration: 17.37 Å; Cα contacts (8 Å, |Δi|>4): 43; chains: 1; bounding box: 38×26×52 Å

Sequence (84 aa):
MAQHKSAKKRIKTSRRAAIRNRAAASAARKVVKEFKAAKEKTPDKLKAAYKTLDKTAAKKVFHKNKAARLKSRLAKLANKAAAK

Foldseek 3Di:
DDPDPVVVVCVVVVVVVVVVLVVLVVVLVVLLVCCVPDPANDPVSLVVSLVSLVVSCVVVSDPPVVSVVSNVVSVVVNVVSVVD

pLDDT: mean 91.6, std 6.73, range [53.06, 97.12]